Protein AF-X0BHL7-F1 (afdb_monomer)

Mean predicted aligned error: 6.25 Å

Secondary structure (DSSP, 8-state):
----PPPS-EEEEEEEEEES--TT----TTTTSSSSEEEEEEEEE-S--SEEEEEEEEEEESS--SSPPTT--EE-S-TTTTS-S-EEEEEEEEEE-----

Foldseek 3Di:
DDPDDDDPWAWDDKEKDWAADDPVDPPFPQPPDDDTTIDIDIDIDPPPAQKHWDDKDKDKAQDADPADPPPFDDWYHFSCPPPDGITIIITTHMDGNPDDD

Radius of gyration: 15.92 Å; Cα contacts (8 Å, |Δi|>4): 169; chains: 1; bounding box: 36×35×40 Å

Structure (mmCIF, N/CA/C/O backbone):
data_AF-X0BHL7-F1
#
_entry.id   AF-X0BHL7-F1
#
loop_
_atom_site.group_PDB
_atom_site.id
_atom_site.type_symbol
_atom_site.label_atom_id
_atom_site.label_alt_id
_atom_site.label_comp_id
_atom_site.label_asym_id
_atom_site.label_entity_id
_atom_site.label_seq_id
_atom_site.pdbx_PDB_ins_code
_atom_site.Cartn_x
_atom_site.Cartn_y
_atom_site.Cartn_z
_atom_site.occupancy
_atom_site.B_iso_or_equiv
_atom_site.auth_seq_id
_atom_site.auth_comp_id
_atom_site.auth_asym_id
_atom_site.auth_atom_id
_atom_site.pdbx_PDB_model_num
ATOM 1 N N . MET A 1 1 ? -12.736 1.036 21.348 1.00 48.62 1 MET A N 1
ATOM 2 C CA . MET A 1 1 ? -12.944 2.486 21.161 1.00 48.62 1 MET A CA 1
ATOM 3 C C . MET A 1 1 ? -11.682 3.193 21.607 1.00 48.62 1 MET A C 1
ATOM 5 O O . MET A 1 1 ? -11.359 3.129 22.790 1.00 48.62 1 MET A O 1
ATOM 9 N N . ILE A 1 2 ? -10.940 3.785 20.675 1.00 50.28 2 ILE A N 1
ATOM 10 C CA . ILE A 1 2 ? -9.740 4.557 20.999 1.00 50.28 2 ILE A CA 1
ATOM 11 C C . ILE A 1 2 ? -10.194 5.964 21.406 1.00 50.28 2 ILE A C 1
ATOM 13 O O . ILE A 1 2 ? -10.747 6.702 20.597 1.00 50.28 2 ILE A O 1
ATOM 17 N N . LYS A 1 3 ? -9.992 6.338 22.674 1.00 54.09 3 LYS A N 1
ATOM 18 C CA . LYS A 1 3 ? -10.162 7.722 23.138 1.00 54.09 3 LYS A CA 1
ATOM 19 C C . LYS A 1 3 ? -8.866 8.481 22.855 1.00 54.09 3 LYS A C 1
ATOM 21 O O . LYS A 1 3 ? -8.014 8.587 23.728 1.00 54.09 3 LYS A O 1
ATOM 26 N N . ALA A 1 4 ? -8.695 8.946 21.624 1.00 57.28 4 ALA A N 1
ATOM 27 C CA . ALA A 1 4 ? -7.606 9.843 21.250 1.00 57.28 4 ALA A CA 1
ATOM 28 C C . ALA A 1 4 ? -8.185 11.196 20.825 1.00 57.28 4 ALA A C 1
ATOM 30 O O . ALA A 1 4 ? -9.286 11.255 20.271 1.00 57.28 4 ALA A O 1
ATOM 31 N N . GLY A 1 5 ? -7.457 12.282 21.095 1.00 63.34 5 GLY A N 1
ATOM 32 C CA . GLY A 1 5 ? -7.784 13.592 20.528 1.00 63.34 5 GLY A CA 1
ATOM 33 C C . GLY A 1 5 ? -7.814 13.519 18.999 1.00 63.34 5 GLY A C 1
ATOM 34 O O . GLY A 1 5 ? -7.125 12.681 18.411 1.00 63.34 5 GLY A O 1
ATOM 35 N N . LYS A 1 6 ? -8.626 14.365 18.347 1.00 66.19 6 LYS A N 1
ATOM 36 C CA . LYS A 1 6 ? -8.634 14.426 16.878 1.00 66.19 6 LYS A CA 1
ATOM 37 C C . LYS A 1 6 ? -7.215 14.792 16.431 1.00 66.19 6 LYS A C 1
ATOM 39 O O . LYS A 1 6 ? -6.722 15.816 16.895 1.00 66.19 6 LYS A O 1
ATOM 44 N N . PRO A 1 7 ? -6.550 13.994 15.582 1.00 68.50 7 PRO A N 1
ATOM 45 C CA . PRO A 1 7 ? -5.220 14.347 15.111 1.00 68.50 7 PRO A CA 1
ATOM 46 C C . PRO A 1 7 ? -5.282 15.640 14.290 1.00 68.50 7 PRO A C 1
ATOM 48 O O . PRO A 1 7 ? -6.208 15.802 13.495 1.00 68.50 7 PRO A O 1
ATOM 51 N N . ASP A 1 8 ? -4.269 16.502 14.432 1.00 71.12 8 ASP A N 1
ATOM 52 C CA . ASP A 1 8 ? -4.094 17.767 13.688 1.00 71.12 8 ASP A CA 1
ATOM 53 C C . ASP A 1 8 ? -3.799 17.557 12.190 1.00 71.12 8 ASP A C 1
ATOM 55 O O . ASP A 1 8 ? -3.546 18.500 11.446 1.00 71.12 8 ASP A O 1
ATOM 59 N N . MET A 1 9 ? -3.809 16.312 11.714 1.00 68.94 9 MET A N 1
ATOM 60 C CA . MET A 1 9 ? -3.745 15.982 10.298 1.00 68.94 9 MET A CA 1
ATOM 61 C C . MET A 1 9 ? -4.293 14.576 10.067 1.00 68.94 9 MET A C 1
ATOM 63 O O . MET A 1 9 ? -3.994 13.652 10.822 1.00 68.94 9 MET A O 1
ATOM 67 N N . MET A 1 10 ? -5.064 14.400 8.995 1.00 77.81 10 MET A N 1
ATOM 68 C CA . MET A 1 10 ? -5.507 13.086 8.535 1.00 77.81 10 MET A CA 1
ATOM 69 C C . MET A 1 10 ? -5.008 12.823 7.113 1.00 77.81 10 MET A C 1
ATOM 71 O O . MET A 1 10 ? -4.940 13.727 6.274 1.00 77.81 10 MET A O 1
ATOM 75 N N . MET A 1 11 ? -4.668 11.564 6.848 1.00 79.56 11 MET A N 1
ATOM 76 C CA . MET A 1 11 ? -4.298 11.081 5.521 1.00 79.56 11 MET A CA 1
ATOM 77 C C . MET A 1 11 ? -5.570 10.729 4.741 1.00 79.56 11 MET A C 1
ATOM 79 O O . MET A 1 11 ? -6.426 10.014 5.254 1.00 79.56 11 MET A O 1
ATOM 83 N N . GLY A 1 12 ? -5.719 11.289 3.541 1.00 77.00 12 GLY A N 1
ATOM 84 C CA . GLY A 1 12 ? -6.918 11.171 2.712 1.00 77.00 12 GLY A CA 1
ATOM 85 C C . GLY A 1 12 ? -6.854 9.965 1.784 1.00 77.00 12 GLY A C 1
ATOM 86 O O . GLY A 1 12 ? -7.545 8.975 1.997 1.00 77.00 12 GLY A O 1
ATOM 87 N N . SER A 1 13 ? -6.013 10.055 0.757 1.00 84.94 13 SER A N 1
ATOM 88 C CA . SER A 1 13 ? -5.719 8.945 -0.155 1.00 84.94 13 SER A CA 1
ATOM 89 C C . SER A 1 13 ? -4.279 8.486 0.013 1.00 84.94 13 SER A C 1
ATOM 91 O O . SER A 1 13 ? -3.427 9.279 0.417 1.00 84.94 13 SER A O 1
ATOM 93 N N . ILE A 1 14 ? -4.035 7.211 -0.280 1.00 90.94 14 ILE A N 1
ATOM 94 C CA . ILE A 1 14 ? -2.708 6.606 -0.368 1.00 90.94 14 ILE A CA 1
ATOM 95 C C . ILE A 1 14 ? -2.703 5.761 -1.637 1.00 90.94 14 ILE A C 1
ATOM 97 O O . ILE A 1 14 ? -3.639 4.995 -1.869 1.00 90.94 14 ILE A O 1
ATOM 101 N N . SER A 1 15 ? -1.667 5.899 -2.450 1.00 94.06 15 SER A N 1
ATOM 102 C CA . SER A 1 15 ? -1.495 5.169 -3.702 1.00 94.06 15 SER A CA 1
ATOM 103 C C . SER A 1 15 ? -0.023 4.888 -3.960 1.00 94.06 15 SER A C 1
ATOM 105 O O . SER A 1 15 ? 0.856 5.520 -3.379 1.00 94.06 15 SER A O 1
ATOM 107 N N . ILE A 1 16 ? 0.248 3.944 -4.857 1.00 95.00 16 ILE A N 1
ATOM 108 C CA . ILE A 1 16 ? 1.582 3.751 -5.417 1.00 95.00 16 ILE A CA 1
ATOM 109 C C . ILE A 1 16 ? 1.593 4.264 -6.854 1.00 95.00 16 ILE A C 1
ATOM 111 O O . ILE A 1 16 ? 0.747 3.881 -7.663 1.00 95.00 16 ILE A O 1
ATOM 115 N N . TYR A 1 17 ? 2.557 5.124 -7.161 1.00 93.50 17 TYR A N 1
ATOM 116 C CA . TYR A 1 17 ? 2.920 5.466 -8.524 1.00 93.50 17 TYR A CA 1
ATOM 117 C C . TYR A 1 17 ? 4.049 4.547 -8.997 1.00 93.50 17 TYR A C 1
ATOM 119 O O . TYR A 1 17 ? 5.047 4.327 -8.298 1.00 93.50 17 TYR A O 1
ATOM 127 N N . ILE A 1 18 ? 3.873 4.010 -10.202 1.00 93.25 18 ILE A N 1
ATOM 128 C CA . ILE A 1 18 ? 4.834 3.156 -10.896 1.00 93.25 18 ILE A CA 1
ATOM 129 C C . ILE A 1 18 ? 5.150 3.821 -12.229 1.00 93.25 18 ILE A C 1
ATOM 131 O O . ILE A 1 18 ? 4.245 4.043 -13.031 1.00 93.25 18 ILE A O 1
ATOM 135 N N . GLY A 1 19 ? 6.420 4.134 -12.466 1.00 88.94 19 GLY A N 1
ATOM 136 C CA . GLY A 1 19 ? 6.832 4.744 -13.723 1.00 88.94 19 GLY A CA 1
ATOM 137 C C . GLY A 1 19 ? 8.327 5.018 -13.818 1.00 88.94 19 GLY A C 1
ATOM 138 O O . GLY A 1 19 ? 9.096 4.770 -12.885 1.00 88.94 19 GLY A O 1
ATOM 139 N N . HIS A 1 20 ? 8.741 5.534 -14.972 1.00 78.56 20 HIS A N 1
ATOM 140 C CA . HIS A 1 20 ? 10.121 5.929 -15.237 1.00 78.56 20 HIS A CA 1
ATOM 141 C C . HIS A 1 20 ? 10.447 7.304 -14.638 1.00 78.56 20 HIS A C 1
ATOM 143 O O . HIS A 1 20 ? 9.572 8.154 -14.526 1.00 78.56 20 HIS A O 1
ATOM 149 N N . SER A 1 21 ? 11.719 7.463 -14.261 1.00 69.88 21 SER A N 1
ATOM 150 C CA . SER A 1 21 ? 12.404 8.625 -13.666 1.00 69.88 21 SER A CA 1
ATOM 151 C C . SER A 1 21 ? 11.534 9.807 -13.235 1.00 69.88 21 SER A C 1
ATOM 153 O O . SER A 1 21 ? 11.042 10.557 -14.074 1.00 69.88 21 SER A O 1
ATOM 155 N N . ASP A 1 22 ? 11.507 10.072 -11.932 1.00 68.56 22 ASP A N 1
ATOM 156 C CA . ASP A 1 22 ? 11.137 11.380 -11.398 1.00 68.56 22 ASP A CA 1
ATOM 157 C C . ASP A 1 22 ? 12.349 11.960 -10.658 1.00 68.56 22 ASP A C 1
ATOM 159 O O . ASP A 1 22 ? 12.676 11.541 -9.550 1.00 68.56 22 ASP A O 1
ATOM 163 N N . ALA A 1 23 ? 13.056 12.900 -11.293 1.00 70.44 23 ALA A N 1
ATOM 164 C CA . ALA A 1 23 ? 14.271 13.497 -10.732 1.00 70.44 23 ALA A CA 1
ATOM 165 C C . ALA A 1 23 ? 14.011 14.310 -9.449 1.00 70.44 23 ALA A C 1
ATOM 167 O O . ALA A 1 23 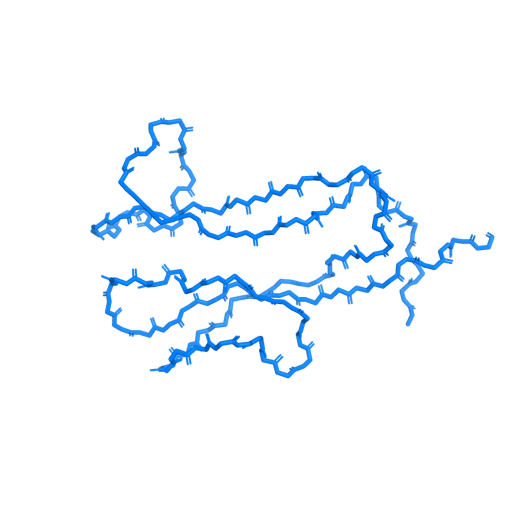? 14.956 14.594 -8.712 1.00 70.44 23 ALA A O 1
ATOM 168 N N . ALA A 1 24 ? 12.756 14.683 -9.175 1.00 81.62 24 ALA A N 1
ATOM 169 C CA . ALA A 1 24 ? 12.374 15.364 -7.943 1.00 81.62 24 ALA A CA 1
ATOM 170 C C . ALA A 1 24 ? 12.120 14.385 -6.783 1.00 81.62 24 ALA A C 1
ATOM 172 O O . ALA A 1 24 ? 12.122 14.801 -5.622 1.00 81.62 24 ALA A O 1
ATOM 173 N N . ARG A 1 25 ? 11.921 13.092 -7.072 1.00 83.31 25 ARG A N 1
ATOM 174 C CA . ARG A 1 25 ? 11.650 12.050 -6.076 1.00 83.31 25 ARG A CA 1
ATOM 175 C C . ARG A 1 25 ? 12.929 11.293 -5.735 1.00 83.31 25 ARG A C 1
ATOM 177 O O . ARG A 1 25 ? 13.588 10.701 -6.585 1.00 83.31 25 ARG A O 1
ATOM 184 N N . THR A 1 26 ? 13.286 11.295 -4.456 1.00 85.69 26 THR A N 1
ATOM 185 C CA . THR A 1 26 ? 14.469 10.591 -3.924 1.00 85.69 26 THR A CA 1
ATOM 186 C C . THR A 1 26 ? 14.100 9.363 -3.088 1.00 85.69 26 THR A C 1
ATOM 188 O O . THR A 1 26 ? 14.978 8.666 -2.578 1.00 85.69 26 THR A O 1
ATOM 191 N N . ASP A 1 27 ? 12.805 9.082 -2.983 1.00 89.38 27 ASP A N 1
ATOM 192 C CA . ASP A 1 27 ? 12.147 8.112 -2.113 1.00 89.38 27 ASP A CA 1
ATOM 193 C C . ASP A 1 27 ? 11.653 6.874 -2.879 1.00 89.38 27 ASP A C 1
ATOM 195 O O . ASP A 1 27 ? 10.589 6.329 -2.590 1.00 89.38 27 ASP A O 1
ATOM 199 N N . ASP A 1 28 ? 12.433 6.420 -3.864 1.00 91.44 28 ASP A N 1
ATOM 200 C CA . ASP A 1 28 ? 12.144 5.174 -4.573 1.00 91.44 28 ASP A CA 1
ATOM 201 C C . ASP A 1 28 ? 12.193 3.983 -3.606 1.00 91.44 28 ASP A C 1
ATOM 203 O O . ASP A 1 28 ? 13.261 3.589 -3.125 1.00 91.44 28 ASP A O 1
ATOM 207 N N . LEU A 1 29 ? 11.031 3.370 -3.366 1.00 90.75 29 LEU A N 1
ATOM 208 C CA . LEU A 1 29 ? 10.877 2.191 -2.509 1.00 90.75 29 LEU A CA 1
ATOM 209 C C . LEU A 1 29 ? 11.597 0.960 -3.059 1.00 90.75 29 LEU A C 1
ATOM 211 O O . LEU A 1 29 ? 11.734 -0.047 -2.368 1.00 90.75 29 LEU A O 1
ATOM 215 N N . ALA A 1 30 ? 12.037 1.025 -4.308 1.00 89.50 30 ALA A N 1
ATOM 216 C CA . ALA A 1 30 ? 12.692 -0.059 -4.993 1.00 89.50 30 ALA A CA 1
ATOM 217 C C . ALA A 1 30 ? 14.106 0.266 -5.459 1.00 89.50 30 ALA A C 1
ATOM 219 O O . ALA A 1 30 ? 14.611 -0.347 -6.402 1.00 89.50 30 ALA A O 1
ATOM 220 N N . LYS A 1 31 ? 14.750 1.214 -4.786 1.00 88.38 31 LYS A N 1
ATOM 221 C CA . LYS A 1 31 ? 16.082 1.666 -5.150 1.00 88.38 31 LYS A CA 1
ATOM 222 C C . LYS A 1 31 ? 17.058 0.494 -5.230 1.00 88.38 31 LYS A C 1
ATOM 224 O O . LYS A 1 31 ? 17.220 -0.267 -4.280 1.00 88.38 31 LYS A O 1
ATOM 229 N N . GLY A 1 32 ? 17.733 0.375 -6.372 1.00 87.19 32 GLY A N 1
ATOM 230 C CA . GLY A 1 32 ? 18.680 -0.708 -6.652 1.00 87.19 32 GLY A CA 1
ATOM 231 C C . GLY A 1 32 ? 18.056 -1.944 -7.308 1.00 87.19 32 GLY A C 1
ATOM 232 O O . GLY A 1 32 ? 18.796 -2.792 -7.799 1.00 87.19 32 GLY A O 1
ATOM 233 N N . ALA A 1 33 ? 16.726 -2.031 -7.389 1.00 85.25 33 ALA A N 1
ATOM 234 C CA . ALA A 1 33 ? 16.064 -2.933 -8.323 1.00 85.25 33 ALA A CA 1
ATOM 235 C C . ALA A 1 33 ? 16.113 -2.340 -9.742 1.00 85.25 33 ALA A C 1
ATOM 237 O O . ALA A 1 33 ? 16.105 -1.122 -9.921 1.00 85.25 33 ALA A O 1
ATOM 238 N N . SER A 1 34 ? 16.162 -3.194 -10.764 1.00 85.50 34 SER A N 1
ATOM 239 C CA . SER A 1 34 ? 16.006 -2.758 -12.154 1.00 85.50 34 SER A CA 1
ATOM 240 C C . SER A 1 34 ? 14.533 -2.475 -12.497 1.00 85.50 34 SER A C 1
ATOM 242 O O . SER A 1 34 ? 13.607 -2.930 -11.814 1.00 85.50 34 SER A O 1
ATOM 244 N N . GLY A 1 35 ? 14.313 -1.726 -13.580 1.00 87.62 35 GLY A N 1
ATOM 245 C CA . GLY A 1 35 ? 12.983 -1.355 -14.074 1.00 87.62 35 GLY A CA 1
ATOM 246 C C . GLY A 1 35 ? 12.440 -0.062 -13.462 1.00 87.62 35 GLY A C 1
ATOM 247 O O . GLY A 1 35 ? 13.201 0.770 -12.975 1.00 87.62 35 GLY A O 1
ATOM 248 N N . ASP A 1 36 ? 11.120 0.108 -13.525 1.00 92.06 36 ASP A N 1
ATOM 249 C CA . ASP A 1 36 ? 10.422 1.328 -13.093 1.00 92.06 36 ASP A CA 1
ATOM 250 C C . ASP A 1 36 ? 10.645 1.635 -11.613 1.00 92.06 36 ASP A C 1
ATOM 252 O O . ASP A 1 36 ? 10.850 0.716 -10.820 1.00 92.06 36 ASP A O 1
ATOM 256 N N . TYR A 1 37 ? 10.510 2.899 -11.223 1.00 92.69 37 TYR A N 1
ATOM 257 C CA . TYR A 1 37 ? 10.563 3.346 -9.831 1.00 92.69 37 TYR A CA 1
ATOM 258 C C . TYR A 1 37 ? 9.251 3.053 -9.091 1.00 92.69 37 TYR A C 1
ATOM 260 O O . TYR A 1 37 ? 8.224 2.752 -9.713 1.00 92.69 37 TYR A O 1
ATOM 268 N N . ARG A 1 38 ? 9.280 3.095 -7.755 1.00 93.69 38 ARG A N 1
ATOM 269 C CA . ARG A 1 38 ? 8.107 2.927 -6.884 1.00 93.69 38 ARG A CA 1
ATOM 270 C C . ARG A 1 38 ? 8.015 4.089 -5.909 1.00 93.69 38 ARG A C 1
ATOM 272 O O . ARG A 1 38 ? 8.824 4.191 -4.993 1.00 93.69 38 ARG A O 1
ATOM 279 N N . PHE A 1 39 ? 6.998 4.924 -6.078 1.00 93.94 39 PHE A N 1
ATOM 280 C CA . PHE A 1 39 ? 6.798 6.112 -5.256 1.00 93.94 39 PHE A CA 1
ATOM 281 C C . PHE A 1 39 ? 5.470 6.023 -4.514 1.00 93.94 39 PHE A C 1
ATOM 283 O O . PHE A 1 39 ? 4.424 5.797 -5.122 1.00 93.94 39 PHE A O 1
ATOM 290 N N . LEU A 1 40 ? 5.513 6.170 -3.188 1.00 92.50 40 LEU A N 1
ATOM 291 C CA . LEU A 1 40 ? 4.299 6.244 -2.384 1.00 92.50 40 LEU A CA 1
ATOM 292 C C . LEU A 1 40 ? 3.749 7.667 -2.452 1.00 92.50 40 LEU A C 1
ATOM 294 O O . LEU A 1 40 ? 4.426 8.621 -2.068 1.00 92.50 40 LEU A O 1
ATOM 298 N N . ASP A 1 41 ? 2.511 7.795 -2.900 1.00 90.75 41 ASP A N 1
ATOM 299 C CA . ASP A 1 41 ? 1.788 9.056 -2.928 1.00 90.75 41 ASP A CA 1
ATOM 300 C C . ASP A 1 41 ? 0.683 9.050 -1.892 1.00 90.75 41 ASP A C 1
ATOM 302 O O . ASP A 1 41 ? 0.035 8.034 -1.632 1.00 90.75 41 ASP A O 1
ATOM 306 N N . TRP A 1 42 ? 0.463 10.210 -1.290 1.00 88.12 42 TRP A N 1
ATOM 307 C CA . TRP A 1 42 ? -0.615 10.391 -0.342 1.00 88.12 42 TRP A CA 1
ATOM 308 C C . TRP A 1 42 ? -1.083 11.836 -0.317 1.00 88.12 42 TRP A C 1
ATOM 310 O O . TRP A 1 42 ? -0.317 12.773 -0.548 1.00 88.12 42 TRP A O 1
ATOM 320 N N . THR A 1 43 ? -2.360 12.021 -0.002 1.00 84.75 43 THR A N 1
ATOM 321 C CA . THR A 1 43 ? -2.941 13.351 0.174 1.00 84.75 43 THR A CA 1
ATOM 322 C C . THR A 1 43 ? -3.241 13.620 1.636 1.00 84.75 43 THR A C 1
ATOM 324 O O . THR A 1 43 ? -3.625 12.733 2.399 1.00 84.75 43 THR A O 1
ATOM 327 N N . ARG A 1 44 ? -3.099 14.883 2.030 1.00 80.56 44 ARG A N 1
ATOM 328 C CA . ARG A 1 44 ? -3.612 15.390 3.303 1.00 80.56 44 ARG A CA 1
ATOM 329 C C . ARG A 1 44 ? -5.051 15.825 3.091 1.00 80.56 44 ARG A C 1
ATOM 331 O O . ARG A 1 44 ? -5.352 16.484 2.100 1.00 80.56 44 ARG A O 1
ATOM 338 N N . THR A 1 45 ? -5.932 15.474 4.016 1.00 69.44 45 THR A N 1
ATOM 339 C C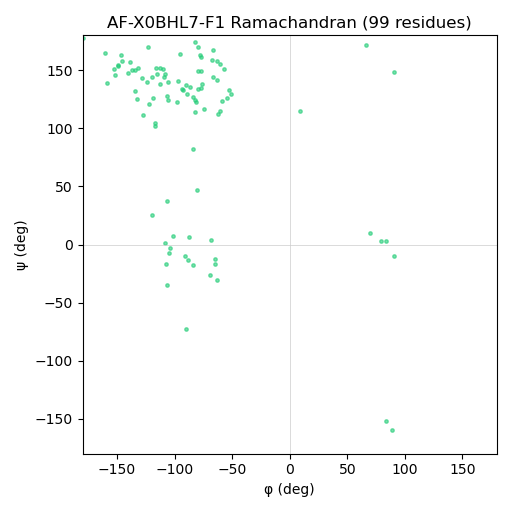A . THR A 1 45 ? -7.309 15.978 4.031 1.00 69.44 45 THR A CA 1
ATOM 340 C C . THR A 1 45 ? -7.466 17.009 5.142 1.00 69.44 45 THR A C 1
ATOM 342 O O . THR A 1 45 ? -6.944 16.843 6.245 1.00 69.44 45 THR A O 1
ATOM 345 N N . ASN A 1 46 ? -8.198 18.082 4.846 1.00 62.28 46 ASN A N 1
ATOM 346 C CA . ASN A 1 46 ? -8.517 19.177 5.760 1.00 62.28 46 ASN A CA 1
ATOM 347 C C . ASN A 1 46 ? -9.687 18.825 6.701 1.00 62.28 46 ASN A C 1
ATOM 349 O O . ASN A 1 46 ? -10.583 19.634 6.920 1.00 62.28 46 ASN A O 1
ATOM 353 N N . PHE A 1 47 ? -9.652 17.633 7.304 1.00 61.25 47 PHE A N 1
ATOM 354 C CA . PHE A 1 47 ? -10.501 17.245 8.442 1.00 61.25 47 PHE A CA 1
ATOM 355 C C . PHE A 1 47 ? -12.001 17.051 8.189 1.00 61.25 47 PHE A C 1
ATOM 357 O O . PHE A 1 47 ? -12.738 16.855 9.163 1.00 61.25 47 PHE A O 1
ATOM 364 N N . ILE A 1 48 ? -12.456 17.048 6.932 1.00 61.28 48 ILE A N 1
ATOM 365 C CA . ILE A 1 48 ? -13.848 16.695 6.593 1.00 61.28 48 ILE A CA 1
ATOM 366 C C . ILE A 1 48 ? -14.097 15.194 6.839 1.00 61.28 48 ILE A C 1
ATOM 368 O O . ILE A 1 48 ? -15.214 14.782 7.144 1.00 61.28 48 ILE A O 1
ATOM 372 N N . SER A 1 49 ? -13.049 14.365 6.773 1.00 68.06 49 SER A N 1
ATOM 373 C CA . SER A 1 49 ? -13.151 12.949 7.128 1.00 68.06 49 SER A CA 1
ATOM 374 C C . SER A 1 49 ? -13.167 12.764 8.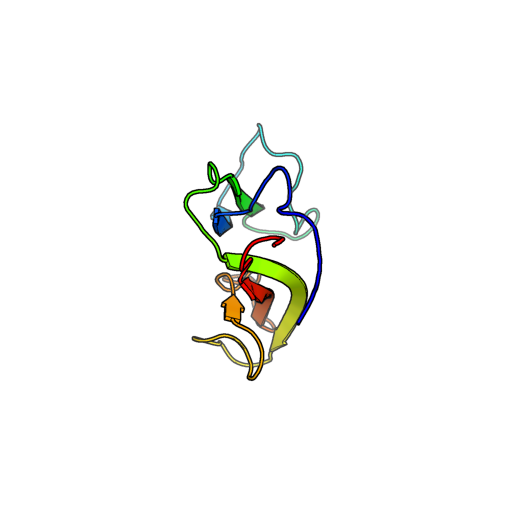647 1.00 68.06 49 SER A C 1
ATOM 376 O O . SER A 1 49 ? -12.355 13.341 9.371 1.00 68.06 49 SER A O 1
ATOM 378 N N . VAL A 1 50 ? -14.075 11.916 9.128 1.00 73.88 50 VAL A N 1
ATOM 379 C CA . VAL A 1 50 ? -14.053 11.383 10.500 1.00 73.88 50 VAL A CA 1
ATOM 380 C C . VAL A 1 50 ? -13.225 10.104 10.599 1.00 73.88 50 VAL A C 1
ATOM 382 O O . VAL A 1 50 ? -12.906 9.670 11.698 1.00 73.88 50 VAL A O 1
ATOM 385 N N . ARG A 1 51 ? -12.867 9.487 9.469 1.00 79.69 51 ARG A N 1
ATOM 386 C CA . ARG A 1 51 ? -12.084 8.253 9.426 1.00 79.69 51 ARG A CA 1
ATOM 387 C C . ARG A 1 51 ? -10.602 8.571 9.274 1.00 79.69 51 ARG A C 1
ATOM 389 O O . ARG A 1 51 ? -10.238 9.372 8.412 1.00 79.69 51 ARG A O 1
ATOM 396 N N . PHE A 1 52 ? -9.772 7.910 10.071 1.00 82.19 52 PHE A N 1
ATOM 397 C CA . PHE A 1 52 ? -8.317 8.028 10.030 1.00 82.19 52 PHE A CA 1
ATOM 398 C C . PHE A 1 52 ? -7.667 6.649 10.076 1.00 82.19 52 PHE A C 1
ATOM 400 O O . PHE A 1 52 ? -8.225 5.718 10.655 1.00 82.19 52 PHE A O 1
ATOM 407 N N . ASN A 1 53 ? -6.494 6.516 9.460 1.00 87.56 53 ASN A N 1
ATOM 408 C CA . ASN A 1 53 ? -5.759 5.255 9.437 1.00 87.56 53 ASN A CA 1
ATOM 409 C C . ASN A 1 53 ? -5.018 5.049 10.764 1.00 87.56 53 ASN A C 1
ATOM 411 O O . ASN A 1 53 ? -4.384 5.980 11.258 1.00 87.56 53 ASN A O 1
ATOM 415 N N . THR A 1 54 ? -5.115 3.851 11.339 1.00 87.56 54 THR A N 1
ATOM 416 C CA . THR A 1 54 ? -4.542 3.523 12.659 1.00 87.56 54 THR A CA 1
ATOM 417 C C . THR A 1 54 ? -3.309 2.645 12.570 1.00 87.56 54 THR A C 1
ATOM 419 O O . THR A 1 54 ? -2.397 2.798 13.371 1.00 87.56 54 THR A O 1
ATOM 422 N N . ASP A 1 55 ? -3.280 1.744 11.591 1.00 92.25 55 ASP A N 1
ATOM 423 C CA . ASP A 1 55 ? -2.229 0.747 11.433 1.00 92.25 55 ASP A CA 1
ATOM 424 C C . ASP A 1 55 ? -1.892 0.587 9.961 1.00 92.25 55 ASP A C 1
ATOM 426 O O . ASP A 1 55 ? -2.780 0.661 9.107 1.00 92.25 55 ASP A O 1
ATOM 430 N N . PHE A 1 56 ? -0.626 0.290 9.690 1.00 94.50 56 PHE A N 1
ATOM 431 C CA . PHE A 1 56 ? -0.109 -0.026 8.367 1.00 94.50 56 PHE A CA 1
ATOM 432 C C . PHE A 1 56 ? 0.674 -1.334 8.419 1.00 94.50 56 PHE A C 1
ATOM 434 O O . PHE A 1 56 ? 1.386 -1.595 9.389 1.00 94.50 56 PHE A O 1
ATOM 441 N N . ALA A 1 57 ? 0.572 -2.143 7.368 1.00 97.38 57 ALA A N 1
ATOM 442 C CA . ALA A 1 57 ? 1.437 -3.301 7.174 1.00 97.38 57 ALA A CA 1
ATOM 443 C C . ALA A 1 57 ? 1.722 -3.540 5.693 1.00 97.38 57 ALA A C 1
ATOM 445 O O . ALA A 1 57 ? 0.955 -3.134 4.820 1.00 97.38 57 ALA A O 1
ATOM 446 N N . LEU A 1 58 ? 2.819 -4.247 5.429 1.00 97.25 58 LEU A N 1
ATOM 447 C CA . LEU A 1 58 ? 3.076 -4.847 4.130 1.00 97.25 58 LEU A CA 1
ATOM 448 C C . LEU A 1 58 ? 2.471 -6.249 4.091 1.00 97.25 58 LEU A C 1
ATOM 450 O O . LEU A 1 58 ? 2.718 -7.070 4.974 1.00 97.25 58 LEU A O 1
ATOM 454 N N . TRP A 1 59 ? 1.693 -6.522 3.051 1.00 98.19 59 TRP A N 1
ATOM 455 C CA . TRP A 1 59 ? 1.050 -7.804 2.821 1.00 98.19 59 TRP A CA 1
ATOM 456 C C . TRP A 1 59 ? 1.578 -8.419 1.528 1.00 98.19 59 TRP A C 1
ATOM 458 O O . TRP A 1 59 ? 1.245 -7.979 0.429 1.00 98.19 59 TRP A O 1
ATOM 468 N N . HIS A 1 60 ? 2.442 -9.422 1.676 1.00 97.69 60 HIS A N 1
ATOM 469 C CA . HIS A 1 60 ? 2.992 -10.186 0.561 1.00 97.69 60 HIS A CA 1
ATOM 470 C C . HIS A 1 60 ? 2.105 -11.390 0.246 1.00 97.69 60 HIS A C 1
ATOM 472 O O . HIS A 1 60 ? 1.669 -12.086 1.166 1.00 97.69 60 HIS A O 1
ATOM 478 N N . GLN A 1 61 ? 1.869 -11.663 -1.035 1.00 98.06 61 GLN A N 1
ATOM 479 C CA . GLN A 1 61 ? 1.046 -12.768 -1.524 1.00 98.06 61 GLN A CA 1
ATOM 480 C C . GLN A 1 61 ? 1.680 -13.439 -2.744 1.00 98.06 61 GLN A C 1
ATOM 482 O O . GLN A 1 61 ? 2.468 -12.844 -3.470 1.00 98.06 61 GLN A O 1
ATOM 487 N N . THR A 1 62 ? 1.320 -14.696 -2.995 1.00 97.25 62 THR A N 1
ATOM 488 C CA . THR A 1 62 ? 1.770 -15.445 -4.183 1.00 97.25 62 THR A CA 1
ATOM 489 C C . THR A 1 62 ? 0.817 -15.314 -5.373 1.00 97.25 62 THR A C 1
ATOM 491 O O . THR A 1 62 ? 1.166 -15.712 -6.480 1.00 97.25 62 THR A O 1
ATOM 494 N N . ILE A 1 63 ? -0.371 -14.743 -5.158 1.00 96.38 63 ILE A N 1
ATOM 495 C CA . ILE A 1 63 ? -1.407 -14.505 -6.171 1.00 96.38 63 ILE A CA 1
ATOM 496 C C . ILE A 1 63 ? -1.917 -13.056 -6.071 1.00 96.38 63 ILE A C 1
ATOM 498 O O . ILE A 1 63 ? -1.890 -12.493 -4.966 1.00 96.38 63 ILE A O 1
ATOM 502 N N . PRO A 1 64 ? -2.398 -12.455 -7.178 1.00 97.25 64 PRO A N 1
ATOM 503 C CA . PRO A 1 64 ? -2.862 -11.074 -7.173 1.00 97.25 64 PRO A CA 1
ATOM 504 C C . PRO A 1 64 ? -4.118 -10.915 -6.315 1.00 97.25 64 PRO A C 1
ATOM 506 O O . PRO A 1 64 ? -4.990 -11.784 -6.293 1.00 97.25 64 PRO A O 1
ATOM 509 N N . GLN A 1 65 ? -4.218 -9.778 -5.633 1.00 98.06 65 GLN A N 1
ATOM 510 C CA . GLN A 1 65 ? -5.334 -9.416 -4.765 1.00 98.06 65 GLN A CA 1
ATOM 511 C C . GLN A 1 65 ? -6.113 -8.238 -5.346 1.00 98.06 65 GLN A C 1
ATOM 513 O O . GLN A 1 65 ? -5.528 -7.270 -5.831 1.00 98.06 65 GLN A O 1
ATOM 518 N N . GLY A 1 66 ? -7.443 -8.322 -5.263 1.00 97.50 66 GLY A N 1
ATOM 519 C CA . GLY A 1 66 ? -8.367 -7.244 -5.639 1.00 97.50 66 GLY A CA 1
ATOM 520 C C . GLY A 1 66 ? -8.993 -6.509 -4.448 1.00 97.50 66 GLY A C 1
ATOM 521 O O . GLY A 1 66 ? -9.678 -5.511 -4.645 1.00 97.50 66 GLY A O 1
ATOM 522 N N . ALA A 1 67 ? -8.769 -6.987 -3.221 1.00 97.69 67 ALA A N 1
ATOM 523 C CA . ALA A 1 67 ? -9.313 -6.421 -1.989 1.00 97.69 67 ALA A CA 1
ATOM 524 C C . ALA A 1 67 ? -8.343 -6.652 -0.813 1.00 97.69 67 ALA A C 1
ATOM 526 O O . ALA A 1 67 ? -7.562 -7.607 -0.859 1.00 97.69 67 ALA A O 1
ATOM 527 N N . PRO A 1 68 ? -8.380 -5.807 0.238 1.00 97.88 68 PRO A N 1
ATOM 528 C CA . PRO A 1 68 ? -7.547 -5.994 1.422 1.00 97.88 68 PRO A CA 1
ATOM 529 C C . PRO A 1 68 ? -7.883 -7.307 2.155 1.00 97.88 68 PRO A C 1
ATOM 531 O O . PRO A 1 68 ? -8.998 -7.823 2.027 1.00 97.88 68 PRO A O 1
ATOM 534 N N . PRO A 1 69 ? -6.955 -7.842 2.968 1.00 97.94 69 PRO A N 1
ATOM 535 C CA . PRO A 1 69 ? -7.209 -9.045 3.746 1.00 97.94 69 PRO A CA 1
ATOM 536 C C . PRO A 1 69 ? -8.265 -8.782 4.823 1.00 97.94 69 PRO A C 1
ATOM 538 O O . PRO A 1 69 ? -8.478 -7.647 5.257 1.00 97.94 69 PRO A O 1
ATOM 541 N N . ALA A 1 70 ? -8.911 -9.846 5.301 1.00 97.44 70 ALA A N 1
ATOM 542 C CA . ALA A 1 70 ? -9.931 -9.737 6.339 1.00 97.44 70 ALA A CA 1
ATOM 543 C C . ALA A 1 70 ? -9.416 -8.958 7.569 1.00 97.44 70 ALA A C 1
ATOM 545 O O . ALA A 1 70 ? -8.317 -9.202 8.069 1.00 97.44 70 ALA A O 1
ATOM 546 N N . GLY A 1 71 ? -10.224 -8.009 8.051 1.00 96.06 71 GLY A N 1
ATOM 547 C CA . GLY A 1 71 ? -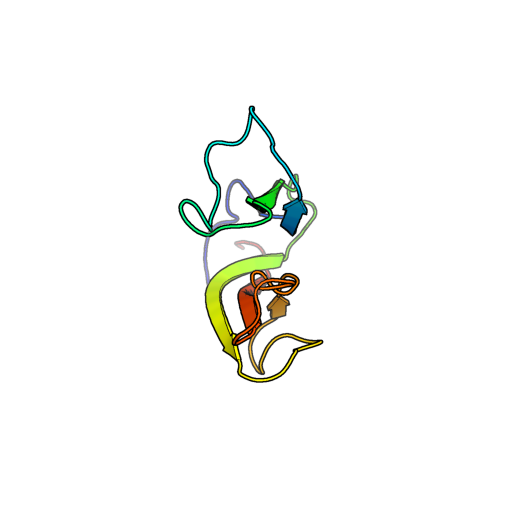9.875 -7.138 9.180 1.00 96.06 71 GLY A CA 1
ATOM 548 C C . GLY A 1 71 ? -9.030 -5.908 8.822 1.00 96.06 71 GLY A C 1
ATOM 549 O O . GLY A 1 71 ? -8.670 -5.151 9.724 1.00 96.06 71 GLY A O 1
ATOM 550 N N . TRP A 1 72 ? -8.730 -5.692 7.540 1.00 97.38 72 TRP A N 1
ATOM 551 C CA . TRP A 1 72 ? -8.112 -4.475 7.012 1.00 97.38 72 TRP A CA 1
ATOM 552 C C . TRP A 1 72 ? -9.125 -3.697 6.165 1.00 97.38 72 TRP A C 1
ATOM 554 O O . TRP A 1 72 ? -10.054 -4.277 5.606 1.00 97.38 72 TRP A O 1
ATOM 564 N N . HIS A 1 73 ? -8.983 -2.374 6.098 1.00 94.81 73 HIS A N 1
ATOM 565 C CA . HIS A 1 73 ? -10.002 -1.494 5.508 1.00 94.81 73 HIS A CA 1
ATOM 566 C C . HIS A 1 73 ? -9.608 -0.917 4.149 1.00 94.81 73 HIS A C 1
ATOM 568 O O . HIS A 1 73 ? -1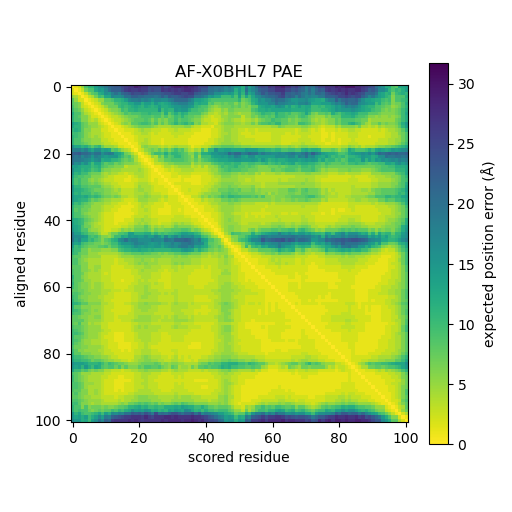0.473 -0.431 3.425 1.00 94.81 73 HIS A O 1
ATOM 574 N N . GLY A 1 74 ? -8.327 -0.966 3.791 1.00 94.81 74 GLY A N 1
ATOM 575 C CA . GLY A 1 74 ? -7.865 -0.524 2.484 1.00 94.81 74 GLY A CA 1
ATOM 576 C C . GLY A 1 74 ? -6.506 -1.097 2.115 1.00 94.81 74 GLY A C 1
ATOM 577 O O . GLY A 1 74 ? -5.795 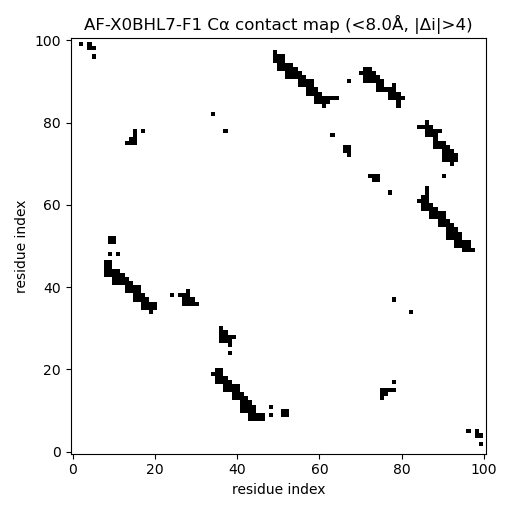-1.648 2.960 1.00 94.81 74 GLY A O 1
ATOM 578 N N . MET A 1 75 ? -6.188 -0.988 0.828 1.00 97.44 75 MET A N 1
ATOM 579 C CA . MET A 1 75 ? -4.910 -1.376 0.247 1.00 97.44 75 MET A CA 1
ATOM 580 C C . MET A 1 75 ? -4.579 -0.489 -0.955 1.00 97.44 75 MET A C 1
ATOM 582 O O . MET A 1 75 ? -5.487 0.023 -1.613 1.00 97.44 75 MET A O 1
ATOM 586 N N . ILE A 1 76 ? -3.294 -0.333 -1.257 1.00 97.12 76 ILE A N 1
ATOM 587 C CA . ILE A 1 76 ? -2.839 0.202 -2.551 1.00 97.12 76 ILE A CA 1
ATOM 588 C C . ILE A 1 76 ? -2.816 -0.901 -3.621 1.00 97.12 76 ILE A C 1
ATOM 590 O O . ILE A 1 76 ? -3.019 -2.075 -3.315 1.00 97.12 76 ILE A O 1
ATOM 594 N N . SER A 1 77 ? -2.542 -0.536 -4.875 1.00 96.75 77 SER A N 1
ATOM 595 C CA . SER A 1 77 ? -2.215 -1.494 -5.938 1.00 96.75 77 SER A CA 1
ATOM 596 C C . SER A 1 77 ? -0.878 -2.210 -5.686 1.00 96.75 77 SER A C 1
ATOM 598 O O . SER A 1 77 ? -0.100 -1.825 -4.814 1.00 96.75 77 SER A O 1
ATOM 600 N N . ASP A 1 78 ? -0.622 -3.278 -6.445 1.00 96.94 78 ASP A N 1
ATOM 601 C CA . ASP A 1 78 ? 0.579 -4.106 -6.297 1.00 96.94 78 ASP A CA 1
ATOM 602 C C . ASP A 1 78 ? 1.867 -3.300 -6.527 1.00 96.94 78 ASP A C 1
ATOM 604 O O . ASP A 1 78 ? 2.158 -2.859 -7.640 1.00 96.94 78 ASP A O 1
ATOM 608 N N . ILE A 1 79 ? 2.671 -3.157 -5.474 1.00 95.75 79 ILE A N 1
ATOM 609 C CA . ILE A 1 79 ? 3.984 -2.512 -5.515 1.00 95.75 79 ILE A CA 1
ATOM 610 C C . ILE A 1 79 ? 4.936 -3.300 -6.424 1.00 95.75 79 ILE A C 1
ATOM 612 O O . ILE A 1 79 ? 5.805 -2.709 -7.058 1.00 95.75 79 ILE A O 1
ATOM 616 N N . ASN A 1 80 ? 4.787 -4.620 -6.539 1.00 94.62 80 ASN A N 1
ATOM 617 C CA . ASN A 1 80 ? 5.664 -5.457 -7.359 1.00 94.62 80 ASN A CA 1
ATOM 618 C C . ASN A 1 80 ? 5.226 -5.570 -8.823 1.00 94.62 80 ASN A C 1
ATOM 620 O O . ASN A 1 80 ? 5.869 -6.297 -9.589 1.00 94.62 80 ASN A O 1
ATOM 624 N N . ALA A 1 81 ? 4.200 -4.826 -9.248 1.00 94.69 81 ALA A N 1
ATOM 625 C CA . ALA A 1 81 ? 3.672 -4.929 -10.600 1.00 94.69 81 ALA A CA 1
ATOM 626 C C . ALA A 1 81 ? 4.794 -4.809 -11.647 1.00 94.69 81 ALA A C 1
ATOM 628 O O . ALA A 1 81 ? 5.633 -3.906 -11.585 1.00 94.69 81 ALA A O 1
ATOM 629 N N . GLY A 1 82 ? 4.833 -5.759 -12.584 1.00 91.19 82 GLY A N 1
ATOM 630 C CA . GLY A 1 82 ? 5.813 -5.798 -13.673 1.00 91.19 82 GLY A CA 1
ATOM 631 C C . GLY A 1 82 ? 7.212 -6.321 -13.319 1.00 91.19 82 GLY A C 1
ATOM 632 O O . GLY A 1 82 ? 8.066 -6.335 -14.200 1.00 91.19 82 GLY A O 1
ATOM 633 N N . ARG A 1 83 ? 7.480 -6.772 -12.082 1.00 89.69 83 ARG A N 1
ATOM 634 C CA . ARG A 1 83 ? 8.812 -7.286 -11.680 1.00 89.69 83 ARG A CA 1
ATOM 635 C C . ARG A 1 83 ? 8.932 -8.801 -11.552 1.00 89.69 83 ARG A C 1
ATOM 637 O O . ARG A 1 83 ? 10.026 -9.308 -11.319 1.00 89.69 83 ARG A O 1
ATOM 644 N N . GLY A 1 84 ? 7.831 -9.521 -11.749 1.00 84.38 84 GLY A N 1
ATOM 645 C CA . GLY A 1 84 ? 7.776 -10.957 -11.492 1.00 84.38 84 GLY A CA 1
ATOM 646 C C . GLY A 1 84 ? 7.925 -11.288 -10.001 1.00 84.38 84 GLY A C 1
ATOM 647 O O . GLY A 1 84 ? 8.198 -10.425 -9.170 1.00 84.38 84 GLY A O 1
ATOM 648 N N . GLY A 1 85 ? 7.715 -12.555 -9.648 1.00 88.75 85 GLY A N 1
ATOM 649 C CA . GLY A 1 85 ? 7.676 -12.987 -8.249 1.00 88.75 85 GLY A CA 1
ATOM 650 C C . GLY A 1 85 ? 6.308 -12.767 -7.599 1.00 88.75 85 GLY A C 1
ATOM 651 O O . GLY A 1 85 ? 5.278 -12.844 -8.266 1.00 88.75 85 GLY A O 1
ATOM 652 N N . GLY A 1 86 ? 6.303 -12.576 -6.279 1.00 95.75 86 GLY A N 1
ATOM 653 C CA . GLY A 1 86 ? 5.079 -12.355 -5.511 1.00 95.75 86 GLY A CA 1
ATOM 654 C C . GLY A 1 86 ? 4.554 -10.922 -5.598 1.00 95.75 86 GLY A C 1
ATOM 655 O O . GLY A 1 86 ? 5.235 -10.006 -6.057 1.00 95.75 86 GLY A O 1
ATOM 656 N N . TYR A 1 87 ? 3.343 -10.741 -5.095 1.00 97.50 87 TYR A N 1
ATOM 657 C CA . TYR A 1 87 ? 2.603 -9.486 -5.060 1.00 97.50 87 TYR A CA 1
ATOM 658 C C . TYR A 1 87 ? 2.780 -8.833 -3.694 1.00 97.50 87 TYR A C 1
ATOM 660 O O . TYR A 1 87 ? 2.785 -9.528 -2.674 1.00 97.50 87 TYR A O 1
ATOM 668 N N . LEU A 1 88 ? 2.920 -7.512 -3.654 1.00 96.75 88 LEU A N 1
ATOM 669 C CA . LEU A 1 88 ? 3.168 -6.780 -2.416 1.00 96.75 88 LEU A CA 1
ATOM 670 C C . LEU A 1 88 ? 2.250 -5.569 -2.310 1.00 96.75 88 LEU A C 1
ATOM 672 O O . LEU A 1 88 ? 2.257 -4.694 -3.169 1.00 96.75 88 LEU A O 1
ATOM 676 N N . TYR A 1 89 ? 1.509 -5.488 -1.210 1.00 97.88 89 TYR A N 1
ATOM 677 C CA . TYR A 1 89 ? 0.538 -4.427 -0.968 1.00 97.88 89 TYR A CA 1
ATOM 678 C C . TYR A 1 89 ? 0.846 -3.712 0.348 1.00 97.88 89 TYR A C 1
ATOM 680 O O . TYR A 1 89 ? 1.149 -4.362 1.347 1.00 97.88 89 TYR A O 1
ATOM 688 N N . LEU A 1 90 ? 0.716 -2.384 0.383 1.00 97.56 90 LEU A N 1
ATOM 689 C CA . LEU A 1 90 ? 0.525 -1.660 1.642 1.00 97.56 90 LEU A CA 1
ATOM 690 C C . LEU A 1 90 ? -0.961 -1.727 2.000 1.00 97.56 90 LEU A C 1
ATOM 692 O O . LEU A 1 90 ? -1.805 -1.317 1.205 1.00 97.56 90 LEU A O 1
ATOM 696 N N . VAL A 1 91 ? -1.270 -2.230 3.189 1.00 98.00 91 VAL A N 1
ATOM 697 C CA . VAL A 1 91 ? -2.631 -2.327 3.728 1.00 98.00 91 VAL A CA 1
ATOM 698 C C . VAL A 1 91 ? -2.764 -1.453 4.967 1.00 98.00 91 VAL A C 1
ATOM 700 O O . VAL A 1 91 ? -1.780 -1.234 5.680 1.00 98.00 91 VAL A O 1
ATOM 703 N N . TRP A 1 92 ? -3.972 -0.957 5.243 1.00 95.38 92 TRP A N 1
ATOM 704 C CA . TRP A 1 92 ? -4.232 -0.174 6.454 1.00 95.38 92 TRP A CA 1
ATOM 705 C C . TRP A 1 92 ? -5.538 -0.515 7.166 1.00 95.38 92 TRP A C 1
ATOM 707 O O . TRP A 1 92 ? -6.536 -0.929 6.564 1.00 95.38 92 TRP A O 1
ATOM 717 N N . LYS A 1 93 ? -5.513 -0.331 8.486 1.00 93.69 93 LYS A N 1
ATOM 718 C CA . LYS A 1 93 ? -6.712 -0.235 9.320 1.00 93.69 93 LYS A CA 1
ATOM 719 C C . LYS A 1 93 ? -7.072 1.223 9.515 1.00 93.69 93 LYS A C 1
ATOM 721 O O . LYS A 1 93 ? -6.278 2.125 9.271 1.00 93.69 93 LYS A O 1
ATOM 726 N N . SER A 1 94 ? -8.297 1.444 9.958 1.00 88.75 94 SER A N 1
ATOM 727 C CA . SER A 1 94 ? -8.848 2.775 10.149 1.00 88.75 94 SER A CA 1
ATOM 728 C C . SER A 1 94 ? -9.891 2.747 11.245 1.00 88.75 94 SER A C 1
ATOM 730 O O . SER A 1 94 ? -10.656 1.784 11.308 1.00 88.75 94 SER A O 1
ATOM 732 N N . ASP A 1 95 ? -9.987 3.826 11.999 1.00 85.94 95 ASP A N 1
ATOM 733 C CA . ASP A 1 95 ? -11.025 4.032 13.002 1.00 85.94 95 ASP A CA 1
ATOM 734 C C . ASP A 1 95 ? -11.791 5.325 12.696 1.00 85.94 95 ASP A C 1
ATOM 736 O O . ASP A 1 95 ? -11.421 6.096 11.803 1.00 85.94 95 ASP A O 1
ATOM 740 N N . VAL A 1 96 ? -12.898 5.533 13.400 1.00 81.56 96 VAL A N 1
ATOM 741 C CA . VAL A 1 96 ? -13.729 6.728 13.304 1.00 81.56 96 VAL A CA 1
ATOM 742 C C . VAL A 1 96 ? -13.504 7.58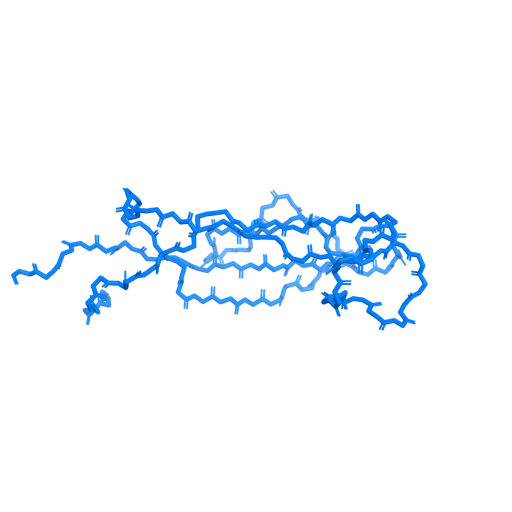4 14.539 1.00 81.56 96 VAL A C 1
ATOM 744 O O . VAL A 1 96 ? -13.702 7.151 15.670 1.00 81.56 96 VAL A O 1
ATOM 747 N N . TYR A 1 97 ? -13.134 8.838 14.316 1.00 73.88 97 TYR A N 1
ATOM 748 C CA . TYR A 1 97 ? -13.143 9.856 15.346 1.00 73.88 97 TYR A CA 1
ATOM 749 C C . TYR A 1 97 ? -14.588 10.275 15.634 1.00 73.88 97 TYR A C 1
ATOM 751 O O . TYR A 1 97 ? -15.264 10.831 14.769 1.00 73.88 97 TYR A O 1
ATOM 759 N N . THR A 1 98 ? -15.056 10.030 16.856 1.00 70.56 98 THR A N 1
ATOM 760 C CA . THR A 1 98 ? -16.433 10.334 17.283 1.00 70.56 98 THR A CA 1
ATOM 761 C C . THR A 1 98 ? -16.558 11.616 18.112 1.00 70.56 98 THR A C 1
ATOM 763 O O . THR A 1 98 ? -17.636 11.888 18.628 1.00 70.56 98 THR A O 1
ATOM 766 N N . GLY A 1 99 ? -15.486 12.404 18.256 1.00 62.88 99 GLY A N 1
ATOM 767 C CA . GLY A 1 99 ? -15.453 13.542 19.183 1.00 62.88 99 GLY A C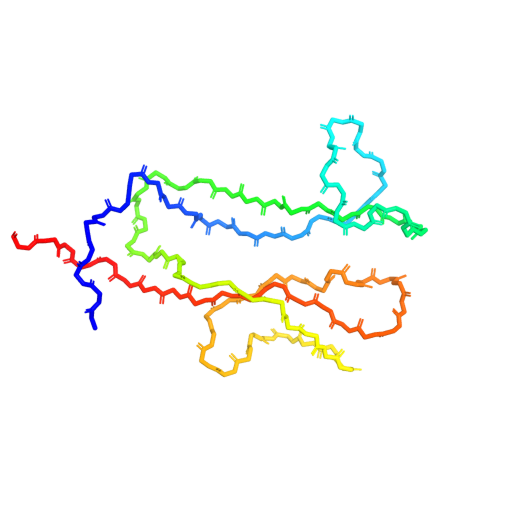A 1
ATOM 768 C C . GLY A 1 99 ? -14.949 13.160 20.576 1.00 62.88 99 GLY A C 1
ATOM 769 O O . GLY A 1 99 ? -15.154 12.038 21.043 1.00 62.88 99 GLY A O 1
ATOM 770 N N . SER A 1 100 ? -14.289 14.101 21.249 1.00 57.06 100 SER A N 1
ATOM 771 C CA . SER A 1 100 ? -14.313 14.171 22.711 1.00 57.06 100 SER A CA 1
ATOM 772 C C . SER A 1 100 ? -15.662 14.762 23.123 1.00 57.06 100 SER A C 1
ATOM 774 O O . SER A 1 100 ? -16.125 15.697 22.469 1.00 57.06 100 SER A O 1
ATOM 776 N N . GLN A 1 101 ? -16.292 14.208 24.163 1.00 42.28 101 GLN A N 1
ATOM 777 C CA . GLN A 1 101 ? -17.340 14.942 24.881 1.00 42.28 101 GLN A CA 1
ATOM 778 C C . GLN A 1 101 ? -16.787 16.261 25.419 1.00 42.28 101 GLN A C 1
ATOM 780 O O . GLN A 1 101 ? -15.579 16.275 25.757 1.00 42.28 101 GLN A O 1
#

Nearest PDB structures (foldseek):
  8b6v-assembly1_A  TM=7.394E-01  e=4.909E-02  Pseudomonas monteilii
  8b6u-assembly1_A  TM=7.570E-01  e=9.525E-02  Pseudomonas monteilii
  8b6w-assembly1_A  TM=6.900E-01  e=7.636E-02  Pseudomonas monteilii

pLDDT: mean 85.12, std 13.45, range [42.28, 98.19]

Organism: NCBI:txid1089452

Solvent-accessible surface area (backbone atoms only — not comparable to full-atom values): 6601 Å² total; per-residue (Å²): 136,85,94,65,78,83,68,99,66,38,66,63,52,67,42,65,49,75,45,76,86,57,94,88,60,88,66,47,79,47,73,90,58,84,81,64,46,34,38,81,44,71,38,79,40,93,68,86,62,50,59,37,73,76,48,78,47,81,48,77,35,87,61,90,78,94,66,52,60,93,93,43,75,37,55,40,64,58,74,37,69,92,68,66,85,51,34,32,27,52,33,29,31,63,49,71,65,84,71,81,134

Sequence (101 aa):
MIKAGKPDMMMGSISIY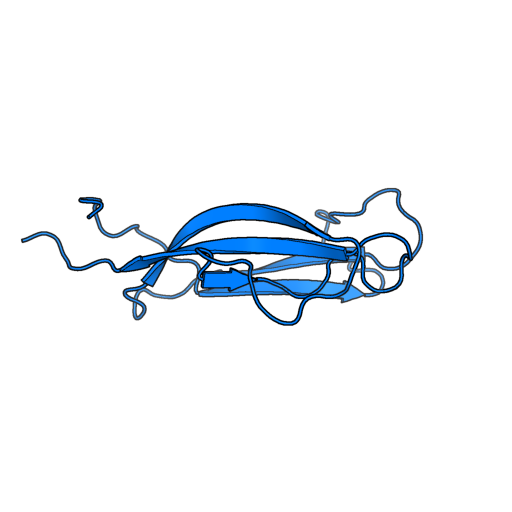IGHSDAARTDDLAKGASGDYRFLDWTRTNFISVRFNTDFALWHQTIPQGAPPAGWHGMISDINAGRGGGYLYLVWKSDVYTGSQ